Protein AF-A0A2I0QJW6-F1 (afdb_monomer_lite)

pLDDT: mean 78.45, std 12.76, range [48.75, 96.12]

Secondary structure (DSSP, 8-state):
-----SS-S--EEEE---SSPPSEEEEEEEEEE-TT--EEEEEEEEEE--TTSBTTTTBSSSSS--SHHHHHHHHHHTT-B----TT----S-TTGGGT-SS-SSB-SHHHHHHHHHHTT--TT--

Structure (mmCIF, N/CA/C/O backbone):
data_AF-A0A2I0QJW6-F1
#
_entry.id   AF-A0A2I0QJW6-F1
#
loop_
_atom_site.group_PDB
_atom_site.id
_atom_site.type_symbol
_atom_site.label_atom_id
_atom_site.label_alt_id
_atom_site.label_comp_id
_atom_site.label_asym_id
_atom_site.label_entity_id
_atom_site.label_seq_id
_atom_site.pdbx_PDB_ins_code
_atom_site.Cartn_x
_atom_site.Cartn_y
_atom_site.Cartn_z
_atom_site.occupancy
_atom_site.B_iso_or_equiv
_atom_site.auth_seq_id
_atom_site.auth_comp_id
_atom_site.auth_asym_id
_atom_site.auth_atom_id
_atom_site.pdbx_PDB_model_num
ATOM 1 N N . ALA A 1 1 ? -9.344 -5.672 23.273 1.00 67.44 1 ALA A N 1
ATOM 2 C CA . ALA A 1 1 ? -9.758 -4.332 23.727 1.00 67.44 1 ALA A CA 1
ATOM 3 C C . ALA A 1 1 ? -10.236 -4.475 25.160 1.00 67.44 1 ALA A C 1
ATOM 5 O O . ALA A 1 1 ? -10.807 -5.516 25.459 1.00 67.44 1 ALA A O 1
ATOM 6 N N . ASN A 1 2 ? -9.951 -3.501 26.021 1.00 76.50 2 ASN A N 1
ATOM 7 C CA . ASN A 1 2 ? -10.430 -3.478 27.400 1.00 76.50 2 ASN A CA 1
ATOM 8 C C . ASN A 1 2 ? -11.158 -2.153 27.636 1.00 76.50 2 ASN A C 1
ATOM 10 O O . ASN A 1 2 ? -10.738 -1.136 27.080 1.00 76.50 2 ASN A O 1
ATOM 14 N N . ALA A 1 3 ? -12.217 -2.178 28.433 1.00 78.19 3 ALA A N 1
ATOM 15 C CA . ALA A 1 3 ? -12.952 -1.000 28.867 1.00 78.19 3 ALA A CA 1
ATOM 16 C C . ALA A 1 3 ? -13.288 -1.170 30.350 1.00 78.19 3 ALA A C 1
ATOM 18 O O . ALA A 1 3 ? -13.510 -2.287 30.812 1.00 78.19 3 ALA A O 1
ATOM 19 N N . THR A 1 4 ? -13.278 -0.068 31.088 1.00 75.56 4 THR A N 1
ATOM 20 C CA . THR A 1 4 ? -13.603 -0.034 32.515 1.00 75.56 4 THR A CA 1
ATOM 21 C C . THR A 1 4 ? -14.731 0.952 32.722 1.00 75.56 4 THR A C 1
ATOM 23 O O . THR A 1 4 ? -14.626 2.085 32.250 1.00 75.56 4 THR A O 1
ATOM 26 N N . ASP A 1 5 ? -15.752 0.534 33.452 1.00 77.19 5 ASP A N 1
ATOM 27 C CA . ASP A 1 5 ? -16.789 1.411 33.971 1.00 77.19 5 ASP A CA 1
ATOM 28 C C . ASP A 1 5 ? -16.763 1.370 35.508 1.00 77.19 5 ASP A C 1
ATOM 30 O O . ASP A 1 5 ? -16.324 0.392 36.116 1.00 77.19 5 ASP A O 1
ATOM 34 N N . ILE A 1 6 ? -17.129 2.488 36.128 1.00 78.19 6 ILE A N 1
ATOM 35 C CA . ILE A 1 6 ? -17.182 2.670 37.582 1.00 78.19 6 ILE A CA 1
ATOM 36 C C . ILE A 1 6 ? -18.562 2.257 38.118 1.00 78.19 6 ILE A C 1
ATOM 38 O O . ILE A 1 6 ? -18.668 1.899 39.292 1.00 78.19 6 ILE A O 1
ATOM 42 N N . CYS A 1 7 ? -19.599 2.304 37.277 1.00 75.25 7 CYS A N 1
ATOM 43 C CA . CYS A 1 7 ? -20.983 2.050 37.668 1.00 75.25 7 CYS A CA 1
ATOM 44 C C . CYS A 1 7 ? -21.433 0.611 37.368 1.00 75.25 7 CYS A C 1
ATOM 46 O O . CYS A 1 7 ? -22.049 -0.005 38.238 1.00 75.25 7 CYS A O 1
ATOM 48 N N . ASP A 1 8 ? -21.073 0.058 36.207 1.00 71.69 8 ASP A N 1
ATOM 49 C CA . ASP A 1 8 ? -21.489 -1.268 35.755 1.00 71.69 8 ASP A CA 1
ATOM 50 C C . ASP A 1 8 ? -20.322 -2.226 35.494 1.00 71.69 8 ASP A C 1
ATOM 52 O O . ASP A 1 8 ? -19.170 -1.858 35.261 1.00 71.69 8 ASP A O 1
ATOM 56 N N . SER A 1 9 ? -20.648 -3.518 35.524 1.00 70.81 9 SER A N 1
ATOM 57 C CA . SER A 1 9 ? -19.695 -4.599 35.240 1.00 70.81 9 SER A CA 1
ATOM 58 C C . SER A 1 9 ? -19.712 -5.061 33.781 1.00 70.81 9 SER A C 1
ATOM 60 O O . SER A 1 9 ? -18.770 -5.728 33.348 1.00 70.81 9 SER A O 1
ATOM 62 N N . ASN A 1 10 ? -20.745 -4.695 33.015 1.00 74.62 10 ASN A N 1
ATOM 63 C CA . ASN A 1 10 ? -20.902 -5.074 31.616 1.00 74.62 10 ASN A CA 1
ATOM 64 C C . ASN A 1 10 ? -20.716 -3.857 30.710 1.00 74.62 10 ASN A C 1
ATOM 66 O O . ASN A 1 10 ? -21.539 -2.954 30.668 1.00 74.62 10 ASN A O 1
ATOM 70 N N . VAL A 1 11 ? -19.625 -3.867 29.945 1.00 85.31 11 VAL A N 1
ATOM 71 C CA . VAL A 1 11 ? -19.357 -2.873 28.904 1.00 85.31 11 VAL A CA 1
ATOM 72 C C . VAL A 1 11 ? -19.217 -3.598 27.575 1.00 85.31 11 VAL A C 1
ATOM 74 O O . VAL A 1 11 ? -18.372 -4.483 27.417 1.00 85.31 11 VAL A O 1
ATOM 77 N N . SER A 1 12 ? -20.032 -3.213 26.596 1.00 88.19 12 SER A N 1
ATOM 78 C CA . SER A 1 12 ? -19.936 -3.743 25.237 1.00 88.19 12 SER A CA 1
ATOM 79 C C . SER A 1 12 ? -18.890 -2.966 24.448 1.00 88.19 12 SER A C 1
ATOM 81 O O . SER A 1 12 ? -18.929 -1.739 24.408 1.00 88.19 12 SER A O 1
ATOM 83 N N . ILE A 1 13 ? -17.955 -3.665 23.795 1.00 91.19 13 ILE A N 1
ATOM 84 C CA . ILE A 1 13 ? -16.945 -3.040 22.932 1.00 91.19 13 ILE A CA 1
ATOM 85 C C . ILE A 1 13 ? -17.158 -3.487 21.490 1.00 91.19 13 ILE A C 1
ATOM 87 O O . ILE A 1 13 ? -17.048 -4.671 21.167 1.00 91.19 13 ILE A O 1
ATOM 91 N N . THR A 1 14 ? -17.364 -2.524 20.598 1.00 93.69 14 THR A N 1
ATOM 92 C CA . THR A 1 14 ? -17.437 -2.742 19.149 1.00 93.69 14 THR A CA 1
ATOM 93 C C . THR A 1 14 ? -16.292 -2.030 18.433 1.00 93.69 14 THR A C 1
ATOM 95 O O . THR A 1 14 ? -15.676 -1.109 18.970 1.00 93.69 14 THR A O 1
ATOM 98 N N . SER A 1 15 ? -15.940 -2.489 17.227 1.00 93.69 15 SER A N 1
ATOM 99 C CA . SER A 1 15 ? -14.901 -1.844 16.414 1.00 93.69 15 SER A CA 1
ATOM 100 C C . SER A 1 15 ? -15.071 -2.126 14.929 1.00 93.69 15 SER A C 1
ATOM 102 O O . SER A 1 15 ? -15.564 -3.193 14.569 1.00 93.69 15 SER A O 1
ATOM 104 N N . ASN A 1 16 ? -14.549 -1.243 14.079 1.00 93.75 16 ASN A N 1
ATOM 105 C CA . ASN A 1 16 ? -14.421 -1.460 12.631 1.00 93.75 16 ASN A CA 1
ATOM 106 C C . ASN A 1 16 ? -13.133 -2.227 12.248 1.00 93.75 16 ASN A C 1
ATOM 108 O O . ASN A 1 16 ? -12.620 -2.058 11.141 1.00 93.75 16 ASN A O 1
ATOM 112 N N . LYS A 1 17 ? -12.568 -3.032 13.164 1.00 92.62 17 LYS A N 1
ATOM 113 C CA . LYS A 1 17 ? -11.347 -3.807 12.896 1.00 92.62 17 LYS A CA 1
ATOM 114 C C . LYS A 1 17 ? -11.562 -4.767 11.723 1.00 92.62 17 LYS A C 1
ATOM 116 O O . LYS A 1 17 ? -12.622 -5.379 11.600 1.00 92.62 17 LYS A O 1
ATOM 121 N N . LEU A 1 18 ? -10.525 -4.952 10.914 1.00 87.88 18 LEU A N 1
ATOM 122 C CA . LEU A 1 18 ? -10.526 -5.915 9.816 1.00 87.88 18 LEU A CA 1
ATOM 123 C C . LEU A 1 18 ? -9.781 -7.190 10.226 1.00 87.88 18 LEU A C 1
ATOM 125 O O . LEU A 1 18 ? -8.882 -7.148 11.066 1.00 87.88 18 LEU A O 1
ATOM 129 N N . ALA A 1 19 ? -10.154 -8.325 9.629 1.00 86.69 19 ALA A N 1
ATOM 130 C CA . ALA A 1 19 ? -9.408 -9.577 9.785 1.00 86.69 19 ALA A CA 1
ATOM 131 C C . ALA A 1 19 ? -8.042 -9.512 9.078 1.00 86.69 19 ALA A C 1
ATOM 133 O O . ALA A 1 19 ? -7.065 -10.067 9.568 1.00 86.69 19 ALA A O 1
ATOM 134 N N . ILE A 1 20 ? -7.987 -8.803 7.946 1.00 78.50 20 ILE A N 1
ATOM 135 C CA . ILE A 1 20 ? -6.786 -8.537 7.152 1.00 78.50 20 ILE A CA 1
ATOM 136 C C . ILE A 1 20 ? -6.809 -7.054 6.783 1.00 7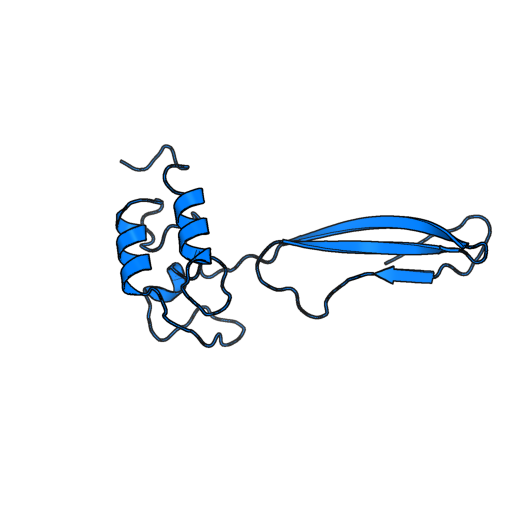8.50 20 ILE A C 1
ATOM 138 O O . ILE A 1 20 ? -7.839 -6.547 6.333 1.00 78.50 20 ILE A O 1
ATOM 142 N N . TYR A 1 21 ? -5.688 -6.364 6.982 1.00 81.06 21 TYR A N 1
ATOM 143 C CA . TYR A 1 21 ? -5.539 -4.959 6.611 1.00 81.06 21 TYR A CA 1
ATOM 144 C C . TYR A 1 21 ? -4.886 -4.849 5.230 1.00 81.06 21 TYR A C 1
ATOM 146 O O . TYR A 1 21 ? -3.860 -5.494 5.009 1.00 81.06 21 TYR A O 1
ATOM 154 N N . PRO A 1 22 ? -5.444 -4.049 4.305 1.00 72.69 22 PRO A N 1
ATOM 155 C CA . PRO A 1 22 ? -4.760 -3.736 3.058 1.00 72.69 22 PRO A CA 1
ATOM 156 C C . PRO A 1 22 ? -3.526 -2.862 3.325 1.00 72.69 22 PRO A C 1
ATOM 158 O O . PRO A 1 22 ? -3.424 -2.214 4.371 1.00 72.69 22 PRO A O 1
ATOM 161 N N . VAL A 1 23 ? -2.610 -2.821 2.355 1.00 72.06 23 VAL A N 1
ATOM 162 C CA . VAL A 1 23 ? -1.456 -1.911 2.368 1.00 72.06 23 VAL A CA 1
ATOM 163 C C . VAL A 1 23 ? -1.928 -0.456 2.485 1.00 72.06 23 VAL A C 1
ATOM 165 O O . VAL A 1 23 ? -2.951 -0.062 1.922 1.00 72.06 23 VAL A O 1
ATOM 168 N N . GLY A 1 24 ? -1.191 0.342 3.258 1.00 71.38 24 GLY A N 1
ATOM 169 C CA . GLY A 1 24 ? -1.551 1.709 3.627 1.00 71.38 24 GLY A CA 1
ATOM 170 C C . GLY A 1 24 ? -1.983 1.840 5.088 1.00 71.38 24 GLY A C 1
ATOM 171 O O . GLY A 1 24 ? -1.702 0.984 5.926 1.00 71.38 24 GLY A O 1
ATOM 172 N N . THR A 1 25 ? -2.635 2.956 5.424 1.00 80.81 25 THR A N 1
ATOM 173 C CA . THR A 1 25 ? -3.078 3.244 6.795 1.00 80.81 25 THR A CA 1
ATOM 174 C C . THR A 1 25 ? -4.579 3.019 6.942 1.00 80.81 25 THR A C 1
ATOM 176 O O . THR A 1 25 ? -5.378 3.705 6.309 1.00 80.81 25 THR A O 1
ATOM 179 N N . THR A 1 26 ? -4.964 2.112 7.836 1.00 91.31 26 THR A N 1
ATOM 180 C CA . THR A 1 26 ? -6.352 1.897 8.259 1.00 91.31 26 THR A CA 1
ATOM 181 C C . THR A 1 26 ? -6.560 2.462 9.662 1.00 91.31 26 THR A C 1
ATOM 183 O O . THR A 1 26 ? -5.840 2.105 10.595 1.00 91.31 26 THR A O 1
ATOM 186 N N . THR A 1 27 ? -7.555 3.333 9.836 1.00 94.62 27 THR A N 1
ATOM 187 C CA . THR A 1 27 ? -7.964 3.819 11.162 1.00 94.62 27 THR A CA 1
ATOM 188 C C . THR A 1 27 ? -8.990 2.864 11.759 1.00 94.62 27 THR A C 1
ATOM 190 O O . THR A 1 27 ? -10.079 2.687 11.210 1.00 94.62 27 THR A O 1
ATOM 193 N N . VAL A 1 28 ? -8.641 2.265 12.894 1.00 96.12 28 VAL A N 1
ATOM 194 C CA . VAL A 1 28 ? -9.522 1.386 13.659 1.00 96.12 28 VAL A CA 1
ATOM 195 C C . VAL A 1 28 ? -10.078 2.166 14.840 1.00 96.12 28 VAL A C 1
ATOM 197 O O . VAL A 1 28 ? -9.323 2.617 15.698 1.00 96.12 28 VAL A O 1
ATOM 200 N N . THR A 1 29 ? -11.392 2.313 14.884 1.00 95.06 29 THR A N 1
ATOM 201 C CA . THR A 1 29 ? -12.149 2.961 15.948 1.00 95.06 29 THR A CA 1
ATOM 202 C C . THR A 1 29 ? -12.814 1.898 16.812 1.00 95.06 29 THR A C 1
ATOM 204 O O . THR A 1 29 ? -13.462 0.984 16.301 1.00 95.06 29 THR A O 1
ATOM 207 N N . PHE A 1 30 ? -12.652 2.031 18.123 1.00 94.19 30 PHE A N 1
ATOM 208 C CA . PHE A 1 30 ? -13.315 1.238 19.148 1.00 94.19 30 PHE A CA 1
ATOM 209 C C . PHE A 1 30 ? -14.364 2.102 19.839 1.00 94.19 30 PHE A C 1
ATOM 211 O O . PHE A 1 30 ? -14.083 3.258 20.156 1.00 94.19 30 PHE A O 1
ATOM 218 N N . ILE A 1 31 ? -15.545 1.540 20.078 1.00 93.31 31 ILE A N 1
ATOM 219 C CA . ILE A 1 31 ? -16.646 2.180 20.800 1.00 93.31 31 ILE A CA 1
ATOM 220 C C . ILE A 1 31 ? -17.015 1.270 21.967 1.00 93.31 31 ILE A C 1
ATOM 222 O O . ILE A 1 31 ? -17.359 0.107 21.752 1.00 93.31 31 ILE A O 1
ATOM 226 N N . ALA A 1 32 ? -16.907 1.799 23.181 1.00 91.69 32 ALA A N 1
ATOM 227 C CA . ALA A 1 32 ? -17.410 1.191 24.403 1.00 91.69 32 ALA A CA 1
ATOM 228 C C . ALA A 1 32 ? -18.796 1.767 24.712 1.00 91.69 32 ALA A C 1
ATOM 230 O O . ALA A 1 32 ? -18.984 2.980 24.594 1.00 91.69 32 ALA A O 1
ATOM 231 N N . THR A 1 33 ? -19.747 0.916 25.087 1.00 90.06 33 THR A N 1
ATOM 232 C CA . THR A 1 33 ? -21.108 1.303 25.476 1.00 90.06 33 THR A CA 1
ATOM 233 C C . THR A 1 33 ? -21.470 0.630 26.794 1.00 90.06 33 THR A C 1
ATOM 235 O O . THR A 1 33 ? -21.298 -0.587 26.907 1.00 90.06 33 THR A O 1
ATOM 238 N N . ASP A 1 34 ? -21.913 1.423 27.772 1.00 88.38 34 ASP A N 1
ATOM 239 C CA . ASP A 1 34 ? -22.424 0.928 29.059 1.00 88.38 34 ASP A CA 1
ATOM 240 C C . ASP A 1 34 ? -23.919 0.562 28.974 1.00 88.38 34 ASP A C 1
ATOM 242 O O . ASP A 1 34 ? -24.576 0.791 27.951 1.00 88.38 34 ASP A O 1
ATOM 246 N N . ASP A 1 35 ? -24.465 -0.011 30.048 1.00 83.12 35 ASP A N 1
ATOM 247 C CA . ASP A 1 35 ? -25.863 -0.460 30.098 1.00 83.12 35 ASP A CA 1
ATOM 248 C C . ASP A 1 35 ? -26.866 0.715 30.135 1.00 83.12 35 ASP A C 1
ATOM 250 O O . ASP A 1 35 ? -28.042 0.554 29.793 1.00 83.12 35 ASP A O 1
ATOM 254 N N . PHE A 1 36 ? -26.397 1.921 30.471 1.00 84.69 36 PHE A N 1
ATOM 255 C CA . PHE A 1 36 ? -27.168 3.167 30.422 1.00 84.69 36 PHE A CA 1
ATOM 256 C C . PHE A 1 36 ? -27.111 3.865 29.051 1.00 84.69 36 PHE A C 1
ATOM 258 O O . PHE A 1 36 ? -27.783 4.879 28.843 1.00 84.69 36 PHE A O 1
ATOM 265 N N . GLY A 1 37 ? -26.357 3.315 28.096 1.00 82.38 37 GLY A N 1
ATOM 266 C CA . GLY A 1 37 ? -26.225 3.823 26.734 1.00 82.38 37 GLY A CA 1
ATOM 267 C C . GLY A 1 37 ? -25.198 4.946 26.556 1.00 82.38 37 GLY A C 1
ATOM 268 O O . GLY A 1 37 ? -25.142 5.539 25.473 1.00 82.38 37 GLY A O 1
ATOM 269 N N . ASN A 1 38 ? -24.371 5.247 27.560 1.00 86.69 38 ASN A N 1
ATOM 270 C CA . ASN A 1 38 ? -23.242 6.157 27.387 1.00 86.69 38 ASN A CA 1
ATOM 271 C C . ASN A 1 38 ? -22.186 5.508 26.498 1.00 86.69 38 ASN A C 1
ATOM 273 O O . ASN A 1 38 ? -21.954 4.300 26.544 1.00 86.69 38 ASN A O 1
ATOM 277 N N . ASN A 1 39 ? -21.518 6.328 25.687 1.00 90.31 39 ASN A N 1
ATOM 278 C CA . ASN A 1 39 ? -20.487 5.865 24.774 1.00 90.31 39 ASN A CA 1
ATOM 279 C C . ASN A 1 39 ? -19.145 6.558 25.016 1.00 90.31 39 ASN A C 1
ATOM 281 O O . ASN A 1 39 ? -19.065 7.746 25.321 1.00 90.31 39 ASN A O 1
ATOM 285 N N . ALA A 1 40 ? -18.073 5.794 24.837 1.00 90.94 40 ALA A N 1
ATOM 286 C CA . ALA A 1 40 ? -16.712 6.302 24.782 1.00 90.94 40 ALA A CA 1
ATOM 287 C C . ALA A 1 40 ? -16.008 5.704 23.563 1.00 90.94 40 ALA A C 1
ATOM 289 O O . ALA A 1 40 ? -16.124 4.508 23.296 1.00 90.94 40 ALA A O 1
ATOM 290 N N . SER A 1 41 ? -15.268 6.523 22.814 1.00 92.56 41 SER A N 1
ATOM 291 C CA . SER A 1 41 ? -14.574 6.076 21.603 1.00 92.56 41 SER A CA 1
ATOM 292 C C . SER A 1 41 ? -13.075 6.336 21.659 1.00 92.56 41 SER A C 1
ATOM 294 O O . SER A 1 41 ? -12.652 7.418 22.065 1.00 92.56 41 SER A O 1
ATOM 296 N N . CYS A 1 42 ? -12.271 5.394 21.167 1.00 94.31 42 CYS A N 1
ATOM 297 C CA . CYS A 1 42 ? -10.844 5.598 20.916 1.00 94.31 42 CYS A CA 1
ATOM 298 C C . CYS A 1 42 ? -10.471 5.096 19.517 1.00 94.31 42 CYS A C 1
ATOM 300 O O . CYS A 1 42 ? -11.135 4.223 18.966 1.00 94.31 42 CYS A O 1
ATOM 302 N N . SER A 1 43 ? -9.427 5.661 18.907 1.00 95.06 43 SER A N 1
ATOM 303 C CA . SER A 1 43 ? -8.969 5.236 17.580 1.00 95.06 43 SER A CA 1
ATOM 304 C C . SER A 1 43 ? -7.475 4.939 17.571 1.00 95.06 43 SER A C 1
ATOM 306 O O . SER A 1 43 ? -6.696 5.626 18.228 1.00 95.06 43 SER A O 1
ATOM 308 N N . THR A 1 44 ? -7.078 3.939 16.788 1.00 94.31 44 THR A N 1
ATOM 309 C CA . THR A 1 44 ? -5.683 3.598 16.497 1.00 94.31 44 THR A CA 1
ATOM 310 C C . THR A 1 44 ? -5.452 3.543 14.991 1.00 94.31 44 THR A C 1
ATOM 312 O O . THR A 1 44 ? -6.380 3.311 14.215 1.00 94.31 44 THR A O 1
ATOM 315 N N . LYS A 1 45 ? -4.210 3.764 14.564 1.00 93.38 45 LYS A N 1
ATOM 316 C CA . LYS A 1 45 ? -3.808 3.678 13.157 1.00 93.38 45 LYS A CA 1
ATOM 317 C C . LYS A 1 45 ? -2.996 2.405 12.947 1.00 93.38 45 LYS A C 1
ATOM 319 O O . LYS A 1 45 ? -1.956 2.233 13.574 1.00 93.38 45 LYS A O 1
ATOM 324 N N . VAL A 1 46 ? -3.460 1.543 12.048 1.00 88.00 46 VAL A N 1
ATOM 325 C CA . VAL A 1 46 ? -2.716 0.380 11.554 1.00 88.00 46 VAL A CA 1
ATOM 326 C C . VAL A 1 46 ? -2.087 0.774 10.227 1.00 88.00 46 VAL A C 1
ATOM 328 O O . VAL A 1 46 ? -2.812 1.057 9.278 1.00 88.00 46 VAL A O 1
ATOM 331 N N . THR A 1 47 ? -0.758 0.814 10.158 1.00 79.94 47 THR A N 1
ATOM 332 C CA . THR A 1 47 ? -0.038 1.066 8.904 1.00 79.94 47 THR A CA 1
ATOM 333 C C . THR A 1 47 ? 0.599 -0.229 8.431 1.00 79.94 47 THR A C 1
ATOM 335 O O . THR A 1 47 ? 1.498 -0.749 9.086 1.00 79.94 47 TH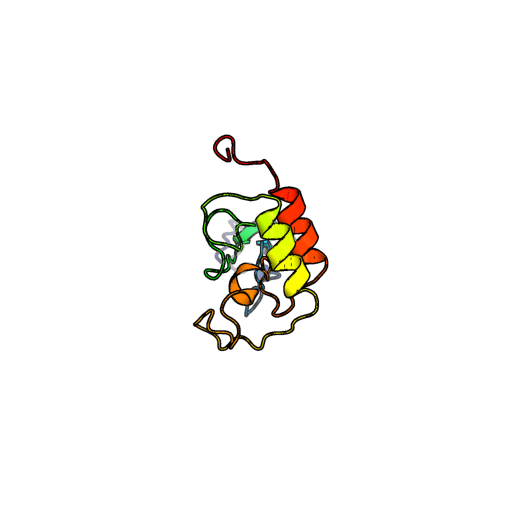R A O 1
ATOM 338 N N . VAL A 1 48 ? 0.133 -0.736 7.293 1.00 75.81 48 VAL A N 1
ATOM 339 C CA . VAL A 1 48 ? 0.739 -1.865 6.589 1.00 75.81 48 VAL A CA 1
ATOM 340 C C . VAL A 1 48 ? 1.640 -1.289 5.505 1.00 75.81 48 VAL A C 1
ATOM 342 O O . VAL A 1 48 ? 1.170 -0.621 4.584 1.00 75.81 48 VAL A O 1
ATOM 345 N N . LEU A 1 49 ? 2.944 -1.504 5.648 1.00 65.44 49 LEU A N 1
ATOM 346 C CA . LEU A 1 49 ? 3.938 -1.132 4.645 1.00 65.44 49 LEU A CA 1
ATOM 347 C C . LEU A 1 49 ? 4.178 -2.325 3.724 1.00 65.44 49 LEU A C 1
ATOM 349 O O . LEU A 1 49 ? 4.239 -3.456 4.206 1.00 65.44 49 LEU A O 1
ATOM 353 N N . CYS A 1 50 ? 4.372 -2.083 2.428 1.00 66.00 50 CYS A N 1
ATOM 354 C CA . CYS A 1 50 ? 4.962 -3.124 1.599 1.00 66.00 50 CYS A CA 1
ATOM 355 C C . CYS A 1 50 ? 6.470 -3.130 1.740 1.00 66.00 50 CYS A C 1
ATOM 357 O O . CYS A 1 50 ? 7.130 -2.100 1.625 1.00 66.00 50 CYS A O 1
ATOM 359 N N . MET A 1 51 ? 7.004 -4.329 1.926 1.00 61.59 51 MET A N 1
ATOM 360 C CA . MET A 1 51 ? 8.434 -4.592 2.017 1.00 61.59 51 MET A CA 1
ATOM 361 C C . MET A 1 51 ? 9.108 -4.710 0.632 1.00 61.59 51 MET A C 1
ATOM 363 O O . MET A 1 51 ? 10.309 -4.937 0.554 1.00 61.59 51 MET A O 1
ATOM 367 N N . CYS A 1 52 ? 8.347 -4.555 -0.459 1.00 60.19 52 CYS A N 1
ATOM 368 C CA . CYS A 1 52 ? 8.809 -4.649 -1.847 1.00 60.19 52 CYS A CA 1
ATOM 369 C C . CYS A 1 52 ? 9.535 -3.406 -2.372 1.00 60.19 52 CYS A C 1
ATOM 371 O O . CYS A 1 52 ? 10.190 -3.488 -3.406 1.00 60.19 52 CYS A O 1
ATOM 373 N N . ILE A 1 53 ? 9.375 -2.261 -1.714 1.00 61.97 53 ILE A N 1
ATOM 374 C CA . ILE A 1 53 ? 9.785 -0.967 -2.257 1.00 61.97 53 ILE A CA 1
ATOM 375 C C . ILE A 1 53 ? 11.180 -0.636 -1.716 1.00 61.97 53 ILE A C 1
ATOM 377 O O . ILE A 1 53 ? 11.380 -0.635 -0.498 1.00 61.97 53 ILE A O 1
ATOM 381 N N . SER A 1 54 ? 12.139 -0.364 -2.606 1.00 59.94 54 SER A N 1
ATOM 382 C CA . SER A 1 54 ? 13.441 0.216 -2.254 1.00 59.94 54 SER A CA 1
ATOM 383 C C . SER A 1 54 ? 13.198 1.505 -1.474 1.00 59.94 54 SER A C 1
ATOM 385 O O . SER A 1 54 ? 12.320 2.289 -1.817 1.00 59.94 54 SER A O 1
ATOM 387 N N . SER A 1 55 ? 13.912 1.720 -0.370 1.00 70.81 55 SER A N 1
ATOM 388 C CA . SER A 1 55 ? 13.845 3.008 0.321 1.00 70.81 55 SER A CA 1
ATOM 389 C C . SER A 1 55 ? 14.676 4.011 -0.476 1.00 70.81 55 SER A C 1
ATOM 391 O O . SER A 1 55 ? 15.883 3.782 -0.575 1.00 70.81 55 SER A O 1
ATOM 393 N N . PRO A 1 56 ? 14.100 5.135 -0.948 1.00 78.38 56 PRO A N 1
ATOM 394 C CA . PRO A 1 56 ? 12.789 5.733 -0.612 1.00 78.38 56 PRO A CA 1
ATOM 395 C C . PRO A 1 56 ? 11.573 5.262 -1.437 1.00 78.38 56 PRO A C 1
ATOM 397 O O . PRO A 1 56 ? 11.685 4.925 -2.604 1.00 78.38 56 PRO A O 1
ATOM 400 N N . ILE A 1 57 ? 10.356 5.384 -0.879 1.00 80.12 57 ILE A N 1
ATOM 401 C CA . ILE A 1 57 ? 9.107 5.123 -1.628 1.00 80.12 57 ILE A CA 1
ATOM 402 C C . ILE A 1 57 ? 9.072 5.963 -2.915 1.00 80.12 57 ILE A C 1
ATOM 404 O O . ILE A 1 57 ? 9.006 7.192 -2.844 1.00 80.12 57 ILE A O 1
ATOM 408 N N . GLY A 1 58 ? 9.039 5.295 -4.069 1.00 81.81 58 GLY A N 1
ATOM 409 C CA . GLY A 1 58 ? 9.130 5.932 -5.385 1.00 81.81 58 GLY A CA 1
ATOM 410 C C . GLY A 1 58 ? 10.396 5.559 -6.161 1.00 81.81 58 GLY A C 1
ATOM 411 O O . GLY A 1 58 ? 10.395 5.715 -7.373 1.00 81.81 58 GLY A O 1
ATOM 412 N N . ASP A 1 59 ? 11.420 5.041 -5.483 1.00 83.44 59 ASP A N 1
ATOM 413 C CA . ASP A 1 59 ? 12.674 4.580 -6.079 1.00 83.44 59 ASP A CA 1
ATOM 414 C C . ASP A 1 59 ? 12.483 3.186 -6.688 1.00 83.44 59 ASP A C 1
ATOM 416 O O . ASP A 1 59 ? 12.512 2.157 -6.005 1.00 83.44 59 ASP A O 1
ATOM 420 N N . THR A 1 60 ? 12.213 3.159 -7.985 1.00 83.56 60 THR A N 1
ATOM 421 C CA . THR A 1 60 ? 11.985 1.933 -8.754 1.00 83.56 60 THR A CA 1
ATOM 422 C C . THR A 1 60 ? 13.274 1.271 -9.223 1.00 83.56 60 THR A C 1
ATOM 424 O O . THR A 1 60 ? 13.252 0.083 -9.553 1.00 83.56 60 THR A O 1
ATOM 427 N N . ASN A 1 61 ? 14.371 2.030 -9.312 1.00 81.31 61 ASN A N 1
ATOM 428 C CA . ASN A 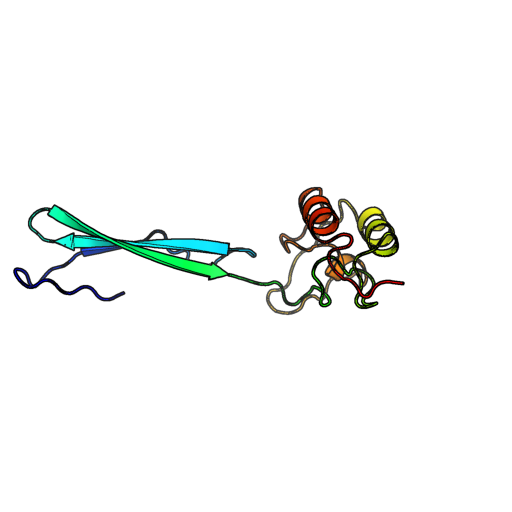1 61 ? 15.642 1.560 -9.858 1.00 81.31 61 ASN A CA 1
ATOM 429 C C . ASN A 1 61 ? 16.655 1.169 -8.758 1.00 81.31 61 ASN A C 1
ATOM 431 O O . ASN A 1 61 ? 17.668 0.536 -9.061 1.00 81.31 61 ASN A O 1
ATOM 435 N N . GLY A 1 62 ? 16.355 1.485 -7.496 1.00 80.81 62 GLY A N 1
ATOM 436 C CA . GLY A 1 62 ? 17.164 1.194 -6.318 1.00 80.81 62 GLY A CA 1
ATOM 437 C C . GLY A 1 62 ? 18.389 2.096 -6.157 1.00 80.81 62 GLY A C 1
ATOM 438 O O . GLY A 1 62 ? 19.319 1.705 -5.447 1.00 80.81 62 GLY A O 1
ATOM 439 N N . ASP A 1 63 ? 18.442 3.252 -6.826 1.00 81.31 63 ASP A N 1
ATOM 440 C CA . ASP A 1 63 ? 19.577 4.183 -6.772 1.00 81.31 63 ASP A CA 1
ATOM 441 C C . ASP A 1 63 ? 19.539 5.114 -5.548 1.00 81.31 63 ASP A C 1
ATOM 443 O O . ASP A 1 63 ? 20.462 5.903 -5.321 1.00 81.31 63 ASP A O 1
ATOM 447 N N . GLY A 1 64 ? 18.522 4.952 -4.700 1.00 81.56 64 GLY A N 1
ATOM 448 C CA . GLY A 1 64 ? 18.328 5.710 -3.476 1.00 81.56 64 GLY A CA 1
ATOM 449 C C . GLY A 1 64 ? 17.662 7.060 -3.708 1.00 81.56 64 GLY A C 1
ATOM 450 O O . GLY A 1 64 ? 17.561 7.822 -2.744 1.00 81.56 64 GLY A O 1
ATOM 451 N N . CYS A 1 65 ? 17.212 7.344 -4.934 1.00 83.88 65 CYS A N 1
ATOM 452 C CA . CYS A 1 65 ? 16.597 8.590 -5.360 1.00 83.88 65 CYS A CA 1
ATOM 453 C C . CYS A 1 65 ? 15.207 8.382 -5.972 1.00 83.88 65 CYS A C 1
ATOM 455 O O . CYS A 1 65 ? 14.846 7.292 -6.382 1.00 83.88 65 CYS A O 1
ATOM 457 N N . VAL A 1 66 ? 14.393 9.448 -5.974 1.00 87.19 66 VAL A N 1
ATOM 458 C CA . VAL A 1 66 ? 13.096 9.473 -6.677 1.00 87.19 66 VAL A CA 1
ATOM 459 C C . VAL A 1 66 ? 13.152 10.530 -7.777 1.00 87.19 66 VAL A C 1
ATOM 461 O O . VAL A 1 66 ? 12.942 11.724 -7.509 1.00 87.19 66 VAL A O 1
ATOM 464 N N . ASP A 1 67 ? 13.466 10.096 -8.997 1.00 87.44 67 ASP A N 1
ATOM 465 C CA . ASP A 1 67 ? 13.780 10.936 -10.154 1.00 87.44 67 ASP A CA 1
ATOM 466 C C . ASP A 1 67 ? 13.084 10.491 -11.467 1.00 87.44 67 ASP A C 1
ATOM 468 O O . ASP A 1 67 ? 12.123 9.720 -11.490 1.00 87.44 67 ASP A O 1
ATOM 472 N N . GLU A 1 68 ? 13.492 11.073 -12.600 1.00 87.62 68 GLU A N 1
ATOM 473 C CA . GLU A 1 68 ? 12.903 10.789 -13.918 1.00 87.62 68 GLU A CA 1
ATOM 474 C C . GLU A 1 68 ? 13.172 9.355 -14.415 1.00 87.62 68 GLU A C 1
ATOM 476 O O . GLU A 1 68 ? 12.375 8.793 -15.178 1.00 87.62 68 GLU A O 1
ATOM 481 N N . LYS A 1 69 ? 14.256 8.720 -13.954 1.00 87.38 69 LYS A N 1
ATOM 482 C CA . LYS A 1 69 ? 14.533 7.310 -14.246 1.00 87.38 69 LYS A CA 1
ATOM 483 C C . LYS A 1 69 ? 13.461 6.425 -13.625 1.00 87.38 69 LYS A C 1
ATOM 485 O O . LYS A 1 69 ? 13.060 5.445 -14.252 1.00 87.38 69 LYS A O 1
ATOM 490 N N . ASP A 1 70 ? 12.915 6.821 -12.478 1.00 87.50 70 ASP A N 1
ATOM 491 C CA . ASP A 1 70 ? 11.837 6.069 -11.848 1.00 87.50 70 ASP 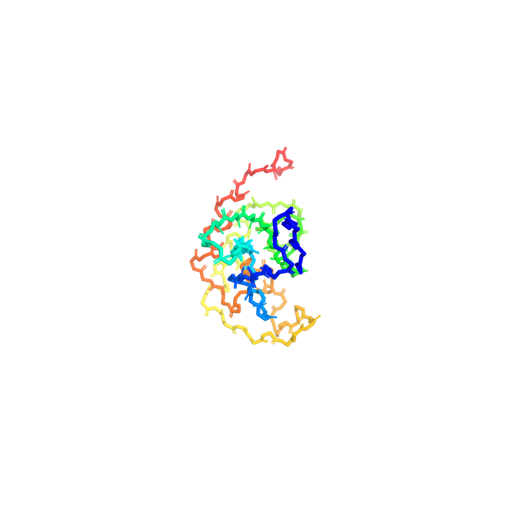A CA 1
ATOM 492 C C . ASP A 1 70 ? 10.526 6.145 -12.606 1.00 87.50 70 ASP A C 1
ATOM 494 O O . ASP A 1 70 ? 9.810 5.154 -12.759 1.00 87.50 70 ASP A O 1
ATOM 498 N N . LEU A 1 71 ? 10.236 7.321 -13.163 1.00 89.12 71 LEU A N 1
ATOM 499 C CA . LEU A 1 71 ? 9.098 7.485 -14.056 1.00 89.12 71 LEU A CA 1
ATOM 500 C C . LEU A 1 71 ? 9.248 6.614 -15.306 1.00 89.12 71 LEU A C 1
ATOM 502 O O . LEU A 1 71 ? 8.264 6.048 -15.784 1.00 89.12 71 LEU A O 1
ATOM 506 N N . THR A 1 72 ? 10.471 6.481 -15.819 1.00 88.81 72 THR A N 1
ATOM 507 C CA . THR A 1 72 ? 10.758 5.652 -16.993 1.00 88.81 72 THR A CA 1
ATOM 508 C C . THR A 1 72 ? 10.439 4.187 -16.709 1.00 88.81 72 THR A C 1
ATOM 510 O O . THR A 1 72 ? 9.690 3.569 -17.470 1.00 88.81 72 THR A O 1
ATOM 513 N N . ILE A 1 73 ? 10.913 3.647 -15.582 1.00 86.38 73 ILE A N 1
ATOM 514 C CA . ILE A 1 73 ? 10.614 2.266 -15.188 1.00 86.38 73 ILE A CA 1
ATOM 515 C C . ILE A 1 73 ? 9.118 2.103 -14.925 1.00 86.38 73 ILE A C 1
ATOM 517 O O . ILE A 1 73 ? 8.505 1.226 -15.534 1.00 86.38 73 ILE A O 1
ATOM 521 N N . LEU A 1 74 ? 8.504 2.987 -14.132 1.00 87.62 74 LEU A N 1
ATOM 522 C CA . LEU A 1 74 ? 7.071 2.947 -13.837 1.00 87.62 74 LEU A CA 1
ATOM 523 C C . LEU A 1 74 ? 6.222 2.934 -15.118 1.00 87.62 74 LEU A C 1
ATOM 525 O O . LEU A 1 74 ? 5.290 2.141 -15.243 1.00 87.62 74 LEU A O 1
ATOM 529 N N . SER A 1 75 ? 6.555 3.790 -16.089 1.00 88.50 75 SER A N 1
ATOM 530 C CA . SER A 1 75 ? 5.846 3.864 -17.371 1.00 88.50 75 SER A CA 1
ATOM 531 C C . SER A 1 75 ? 6.000 2.589 -18.203 1.00 88.50 75 SER A C 1
ATOM 533 O O . SER A 1 75 ? 5.043 2.172 -18.854 1.00 88.50 75 SER A O 1
ATOM 535 N N . SER A 1 76 ? 7.162 1.929 -18.130 1.00 87.50 76 SER A N 1
ATOM 536 C CA . SER A 1 76 ? 7.442 0.690 -18.866 1.00 87.50 76 SER A CA 1
ATOM 537 C C . SER A 1 76 ? 6.627 -0.507 -18.369 1.00 87.50 76 SER A C 1
ATOM 539 O O . SER A 1 76 ? 6.373 -1.437 -19.132 1.00 87.50 76 SER A O 1
ATOM 541 N N . VAL A 1 77 ? 6.187 -0.473 -17.107 1.00 85.06 77 VAL A N 1
ATOM 542 C CA . VAL A 1 77 ? 5.396 -1.541 -16.480 1.00 85.06 77 VAL A CA 1
ATOM 543 C C . VAL A 1 77 ? 3.960 -1.114 -16.162 1.00 85.06 77 VAL A C 1
ATOM 545 O O . VAL A 1 77 ? 3.210 -1.898 -15.578 1.00 85.06 77 VAL A O 1
ATOM 548 N N . TYR A 1 78 ? 3.535 0.088 -16.566 1.00 87.75 78 TYR A N 1
ATOM 549 C CA . TYR A 1 78 ? 2.185 0.596 -16.314 1.00 87.75 78 TYR A CA 1
ATOM 550 C C . TYR A 1 78 ? 1.108 -0.322 -16.912 1.00 87.75 78 TYR A C 1
ATOM 552 O O . TYR A 1 78 ? 1.172 -0.718 -18.074 1.00 87.75 78 TYR A O 1
ATOM 560 N N . GLY A 1 79 ? 0.092 -0.657 -16.115 1.00 84.69 79 GLY A N 1
ATOM 561 C CA . GLY A 1 79 ? -0.967 -1.603 -16.475 1.00 84.69 79 GLY A CA 1
ATOM 562 C C . GLY A 1 79 ? -0.621 -3.070 -16.211 1.00 84.69 79 GLY A C 1
ATOM 563 O O . GLY A 1 79 ? -1.483 -3.936 -16.383 1.00 84.69 79 GLY A O 1
ATOM 564 N N . SER A 1 80 ? 0.599 -3.368 -15.757 1.00 83.25 80 SER A N 1
ATOM 565 C CA . SER A 1 80 ? 0.968 -4.722 -15.348 1.00 83.25 80 SER A CA 1
ATOM 566 C C . SER A 1 80 ? 0.196 -5.140 -14.098 1.00 83.25 80 SER A C 1
ATOM 568 O O . SER A 1 80 ? -0.017 -4.342 -13.184 1.00 83.25 80 SER A O 1
ATOM 570 N N . ARG A 1 81 ? -0.224 -6.408 -14.056 1.00 77.75 81 ARG A N 1
ATOM 571 C CA . ARG A 1 81 ? -0.973 -6.999 -12.942 1.00 77.75 81 ARG A CA 1
ATOM 572 C C . ARG A 1 81 ? -0.222 -8.200 -12.385 1.00 77.75 81 ARG A C 1
ATOM 574 O O . ARG A 1 81 ? 0.176 -9.082 -13.142 1.00 77.75 81 ARG A O 1
ATOM 581 N N . PHE A 1 82 ? -0.092 -8.257 -11.068 1.00 70.75 82 PHE A N 1
ATOM 582 C CA . PHE A 1 82 ? 0.696 -9.246 -10.349 1.00 70.75 82 PHE A CA 1
ATOM 583 C C . PHE A 1 82 ? -0.174 -10.016 -9.359 1.00 70.75 82 PHE A C 1
ATOM 585 O O . PHE A 1 82 ? -1.052 -9.462 -8.700 1.00 70.75 82 PHE A O 1
ATOM 592 N N . VAL A 1 83 ? 0.056 -11.325 -9.286 1.00 59.19 83 VAL A N 1
ATOM 593 C CA . VAL A 1 83 ? -0.530 -12.189 -8.261 1.00 59.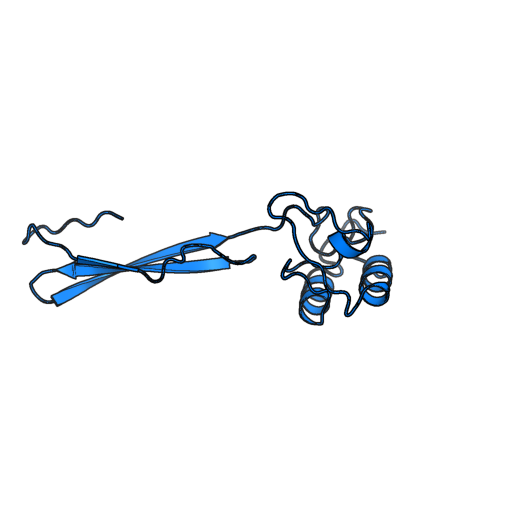19 83 VAL A CA 1
ATOM 594 C C . VAL A 1 83 ? 0.525 -12.341 -7.177 1.00 59.19 83 VAL A C 1
ATOM 596 O O . VAL A 1 83 ? 1.545 -12.989 -7.400 1.00 59.19 83 VAL A O 1
ATOM 599 N N . TRP A 1 84 ? 0.300 -11.717 -6.025 1.00 55.81 84 TRP A N 1
ATOM 600 C CA . TRP A 1 84 ? 1.179 -11.863 -4.870 1.00 55.81 84 TRP A CA 1
ATOM 601 C C . TRP A 1 84 ? 1.016 -13.268 -4.286 1.00 55.81 84 TRP A C 1
ATOM 603 O O . TRP A 1 84 ? -0.094 -13.662 -3.921 1.00 55.81 84 TRP A O 1
ATOM 613 N N . ASN A 1 85 ? 2.106 -14.031 -4.187 1.00 51.25 85 ASN A N 1
ATOM 614 C CA . ASN A 1 85 ? 2.164 -15.105 -3.203 1.00 51.25 85 ASN A CA 1
ATOM 615 C C . ASN A 1 85 ? 2.579 -14.474 -1.864 1.00 51.25 85 ASN A C 1
ATOM 617 O O . ASN A 1 85 ? 3.402 -13.566 -1.813 1.00 51.25 85 ASN A O 1
ATOM 621 N N . ASN A 1 86 ? 1.916 -14.877 -0.789 1.00 48.75 86 ASN A N 1
ATOM 622 C CA . ASN A 1 86 ? 1.686 -14.049 0.399 1.00 48.75 86 ASN A CA 1
ATOM 623 C C . ASN A 1 86 ? 2.921 -13.647 1.242 1.00 48.75 86 ASN A C 1
ATOM 625 O O . ASN A 1 86 ? 2.727 -13.015 2.266 1.00 48.75 86 ASN A O 1
ATOM 629 N N . ASP A 1 87 ? 4.159 -13.965 0.858 1.00 51.12 87 ASP A N 1
ATOM 630 C CA . ASP A 1 87 ? 5.335 -13.693 1.710 1.00 51.12 87 ASP A CA 1
ATOM 631 C C . ASP A 1 87 ? 6.602 -13.268 0.966 1.00 51.12 87 ASP A C 1
ATOM 633 O O . ASP A 1 87 ? 7.633 -13.000 1.582 1.00 51.12 87 ASP A O 1
ATOM 637 N N . THR A 1 88 ? 6.569 -13.170 -0.359 1.00 51.84 88 THR A N 1
ATOM 638 C CA . THR A 1 88 ? 7.750 -12.747 -1.102 1.00 51.84 88 THR A CA 1
ATOM 639 C C . THR A 1 88 ? 7.325 -11.840 -2.223 1.00 51.84 88 THR A C 1
ATOM 641 O O . THR A 1 88 ? 6.437 -12.174 -2.998 1.00 51.84 88 THR A O 1
ATOM 644 N N . CYS A 1 89 ? 7.988 -10.702 -2.354 1.00 55.91 89 CYS A N 1
ATOM 645 C CA . CYS A 1 89 ? 7.790 -9.764 -3.453 1.00 55.91 89 CYS A CA 1
ATOM 646 C C . CYS A 1 89 ? 8.387 -10.319 -4.767 1.00 55.91 89 CYS A C 1
ATOM 648 O O . CYS A 1 89 ? 9.069 -9.621 -5.514 1.00 55.91 89 CYS A O 1
ATOM 650 N N . ASN A 1 90 ? 8.178 -11.615 -5.002 1.00 50.81 90 ASN A N 1
ATOM 651 C CA . ASN A 1 90 ? 8.716 -12.428 -6.072 1.00 50.81 90 ASN A CA 1
ATOM 652 C C . ASN A 1 90 ? 7.672 -12.468 -7.181 1.00 50.81 90 ASN A C 1
ATOM 654 O O . ASN A 1 90 ? 6.889 -13.409 -7.308 1.00 50.81 90 ASN A O 1
ATOM 658 N N . THR A 1 91 ? 7.638 -11.406 -7.974 1.00 51.97 91 THR A N 1
ATOM 659 C CA . THR A 1 91 ? 6.953 -11.424 -9.262 1.00 51.97 91 THR A CA 1
ATOM 660 C C . THR A 1 91 ? 7.913 -11.938 -10.337 1.00 51.97 91 THR A C 1
ATOM 662 O O . THR A 1 91 ? 9.132 -11.867 -10.202 1.00 51.97 91 THR A O 1
ATOM 665 N N . VAL A 1 92 ? 7.362 -12.438 -11.443 1.00 49.12 92 VAL A N 1
ATOM 666 C CA . VAL A 1 92 ? 8.112 -12.876 -12.639 1.00 49.12 92 VAL A CA 1
ATOM 667 C C . VAL A 1 92 ? 8.792 -11.724 -13.410 1.00 49.12 92 VAL A C 1
ATOM 669 O O . VAL A 1 92 ? 9.356 -11.956 -14.474 1.00 49.12 92 VAL A O 1
ATOM 672 N N . SER A 1 93 ? 8.734 -10.485 -12.905 1.00 55.78 93 SER A N 1
ATOM 673 C CA . SER A 1 93 ? 9.355 -9.301 -13.511 1.00 55.78 93 SER A CA 1
ATOM 674 C C . SER A 1 93 ? 10.030 -8.457 -12.430 1.00 55.78 93 SER A C 1
ATOM 676 O O . SER A 1 93 ? 9.374 -7.735 -11.676 1.00 55.78 93 SER A O 1
ATOM 678 N N . GLU A 1 94 ? 11.358 -8.556 -12.365 1.00 59.22 94 GLU A N 1
ATOM 679 C CA . GLU A 1 94 ? 12.204 -7.935 -11.338 1.00 59.22 94 GLU A CA 1
ATOM 680 C C . GLU A 1 94 ? 12.083 -6.407 -11.256 1.00 59.22 94 GLU A C 1
ATOM 682 O O . GLU A 1 94 ? 12.367 -5.848 -10.199 1.00 59.22 94 GLU A O 1
ATOM 687 N N . ASN A 1 95 ? 11.631 -5.740 -12.321 1.00 60.31 95 ASN A N 1
ATOM 688 C CA . ASN A 1 95 ? 11.481 -4.281 -12.364 1.00 60.31 95 ASN A CA 1
ATOM 689 C C . ASN A 1 95 ? 10.110 -3.825 -11.853 1.00 60.31 95 ASN A C 1
ATOM 691 O O . ASN A 1 95 ? 9.967 -2.744 -11.290 1.00 60.31 95 ASN A O 1
ATOM 695 N N . ALA A 1 96 ? 9.082 -4.657 -12.020 1.00 60.72 96 ALA A N 1
ATOM 696 C CA . ALA A 1 96 ? 7.720 -4.259 -11.700 1.00 60.72 96 ALA A CA 1
ATOM 697 C C . ALA A 1 96 ? 7.391 -4.341 -10.203 1.00 60.72 96 ALA A C 1
ATOM 699 O O . ALA A 1 96 ? 6.523 -3.609 -9.734 1.00 60.72 96 ALA A O 1
ATOM 700 N N . ARG A 1 97 ? 8.114 -5.174 -9.435 1.00 66.00 97 ARG A N 1
ATOM 701 C CA . ARG A 1 97 ? 7.977 -5.249 -7.964 1.00 66.00 97 ARG A CA 1
ATOM 702 C C . ARG A 1 97 ? 8.267 -3.918 -7.267 1.00 66.00 97 ARG A C 1
ATOM 704 O O . ARG A 1 97 ? 7.669 -3.647 -6.235 1.00 66.00 97 ARG A O 1
ATOM 711 N N . PHE A 1 98 ? 9.149 -3.102 -7.841 1.00 72.62 98 PHE A N 1
ATOM 712 C CA . PHE A 1 98 ? 9.522 -1.808 -7.276 1.00 72.62 98 PHE A CA 1
ATOM 713 C C . PHE A 1 98 ? 8.603 -0.676 -7.743 1.00 72.62 98 PHE A C 1
ATOM 715 O O . PHE A 1 98 ? 8.693 0.418 -7.211 1.00 72.62 98 PHE A O 1
ATOM 722 N N . SER A 1 99 ? 7.724 -0.927 -8.722 1.00 81.50 99 SER A N 1
ATOM 723 C CA . SER A 1 99 ? 6.826 0.074 -9.320 1.00 81.50 99 SER A CA 1
ATOM 724 C C . SER A 1 99 ? 5.379 0.009 -8.821 1.00 81.50 99 SER A C 1
ATOM 726 O O . SER A 1 99 ? 4.631 0.959 -9.028 1.00 81.50 99 SER A O 1
ATOM 728 N N . ASP A 1 100 ? 4.961 -1.087 -8.183 1.00 80.94 100 ASP A N 1
ATOM 729 C CA . ASP A 1 100 ? 3.673 -1.163 -7.481 1.00 80.94 100 ASP A CA 1
ATOM 730 C C . ASP A 1 100 ? 3.874 -0.663 -6.043 1.00 80.94 100 ASP A C 1
ATOM 732 O O . ASP A 1 100 ? 4.133 -1.445 -5.132 1.00 80.94 100 ASP A O 1
ATOM 736 N N . PHE A 1 101 ? 3.842 0.656 -5.846 1.00 80.81 101 PHE A N 1
ATOM 737 C CA . PHE A 1 101 ? 4.150 1.300 -4.564 1.00 80.81 101 PHE A CA 1
ATOM 738 C C . PHE A 1 101 ? 3.014 1.206 -3.542 1.00 80.81 101 PHE A C 1
ATOM 740 O O . PHE A 1 101 ? 3.230 1.458 -2.354 1.00 80.81 101 PHE A O 1
ATOM 747 N N . ASN A 1 102 ? 1.788 0.937 -3.997 1.00 78.00 102 ASN A N 1
ATOM 748 C CA . ASN A 1 102 ? 0.637 0.722 -3.116 1.00 78.00 102 ASN A CA 1
ATOM 749 C C . ASN A 1 102 ? 0.294 -0.763 -2.923 1.00 78.00 102 ASN A C 1
ATOM 751 O O . ASN A 1 102 ? -0.481 -1.100 -2.029 1.00 78.00 102 ASN A O 1
ATOM 755 N N . CYS A 1 103 ? 0.945 -1.624 -3.701 1.00 77.06 103 CYS A N 1
ATOM 756 C CA . CYS A 1 103 ? 1.079 -3.064 -3.514 1.00 77.06 103 CYS A CA 1
ATOM 757 C C . CYS A 1 103 ? -0.264 -3.774 -3.547 1.00 77.06 103 CYS A C 1
ATOM 759 O O . CYS A 1 103 ? -0.525 -4.724 -2.807 1.00 77.06 103 CYS A O 1
ATOM 761 N N . ASP A 1 104 ? -1.130 -3.290 -4.428 1.00 77.25 104 ASP A N 1
ATOM 762 C CA . ASP A 1 104 ? -2.443 -3.860 -4.674 1.00 77.25 104 ASP A CA 1
ATOM 763 C C . ASP A 1 104 ? -2.436 -4.864 -5.837 1.00 77.25 104 ASP A C 1
ATOM 765 O O . ASP A 1 104 ? -3.480 -5.394 -6.233 1.00 77.25 104 ASP A O 1
ATOM 769 N N . GLY A 1 105 ? -1.245 -5.163 -6.361 1.00 76.56 105 GLY A N 1
ATOM 770 C CA . GLY A 1 105 ? -1.030 -6.103 -7.449 1.00 76.56 105 GLY A CA 1
ATOM 771 C C . GLY A 1 105 ? -1.277 -5.487 -8.809 1.00 76.56 105 GLY A C 1
ATOM 772 O O . GLY A 1 105 ? -1.460 -6.234 -9.773 1.00 76.56 105 GLY A O 1
ATOM 773 N N . LYS A 1 106 ? -1.320 -4.161 -8.924 1.00 81.56 106 LYS A N 1
ATOM 774 C CA . LYS A 1 106 ? -1.423 -3.457 -10.198 1.00 81.56 106 LYS A CA 1
ATOM 775 C C . LYS A 1 106 ? -0.496 -2.261 -10.179 1.00 81.56 106 LYS A C 1
ATOM 777 O O . LYS A 1 106 ? -0.579 -1.436 -9.290 1.00 81.56 106 LYS A O 1
ATOM 782 N N . VAL A 1 107 ? 0.289 -2.112 -11.238 1.00 85.75 107 VAL A N 1
ATOM 783 C CA . VAL A 1 107 ? 0.925 -0.822 -11.503 1.00 85.75 107 VAL A CA 1
ATOM 784 C C . VAL A 1 107 ? -0.094 0.051 -12.224 1.00 85.75 107 VAL A C 1
ATOM 786 O O . VAL A 1 107 ? -0.410 -0.195 -13.392 1.00 85.75 107 VAL A O 1
ATOM 789 N N . ASP A 1 108 ? -0.639 1.053 -11.541 1.00 89.06 108 ASP A N 1
ATOM 790 C CA . ASP A 1 108 ? -1.649 1.951 -12.095 1.00 89.06 108 ASP A CA 1
ATOM 791 C C . ASP A 1 108 ? -1.466 3.424 -11.693 1.00 89.06 108 ASP A C 1
ATOM 793 O O . ASP A 1 108 ? -0.413 3.878 -11.240 1.00 89.06 108 ASP A O 1
ATOM 797 N N . LYS A 1 109 ? -2.492 4.244 -11.947 1.00 92.69 109 LYS A N 1
ATOM 798 C CA . LYS A 1 109 ? -2.463 5.686 -11.676 1.00 92.69 109 LYS A CA 1
ATOM 799 C C . LYS A 1 109 ? -2.150 6.000 -10.208 1.00 92.69 109 LYS A C 1
ATOM 801 O O . LYS A 1 109 ? -1.630 7.079 -9.927 1.00 92.69 109 LYS A O 1
ATOM 806 N N . ARG A 1 110 ? -2.483 5.113 -9.269 1.00 87.81 110 ARG A N 1
ATOM 807 C CA . ARG A 1 110 ? -2.197 5.307 -7.842 1.00 87.81 110 ARG A CA 1
ATOM 808 C C . ARG A 1 110 ? -0.702 5.253 -7.565 1.00 87.81 110 ARG A C 1
ATOM 810 O O . ARG A 1 110 ? -0.224 6.086 -6.797 1.00 87.81 110 ARG A O 1
ATOM 817 N N . ASP A 1 111 ? 0.034 4.399 -8.264 1.00 87.56 111 ASP A N 1
ATOM 818 C CA . ASP A 1 111 ? 1.494 4.338 -8.179 1.00 87.56 111 ASP A CA 1
ATOM 819 C C . ASP A 1 111 ? 2.135 5.587 -8.770 1.00 87.56 111 ASP A C 1
ATOM 821 O O . ASP A 1 111 ? 3.006 6.192 -8.150 1.00 87.56 111 ASP A O 1
ATOM 825 N N . LEU A 1 112 ? 1.609 6.076 -9.896 1.00 90.06 112 LEU A N 1
ATOM 826 C CA . LEU A 1 112 ? 2.040 7.356 -10.462 1.00 90.06 112 LEU A CA 1
ATOM 827 C C . LEU A 1 112 ? 1.811 8.524 -9.491 1.00 90.06 112 LEU A C 1
ATOM 829 O O . LEU A 1 112 ? 2.662 9.400 -9.357 1.00 90.06 112 LEU A O 1
ATOM 833 N N . VAL A 1 113 ? 0.682 8.544 -8.778 1.00 90.00 113 VAL A N 1
ATOM 834 C CA . VAL A 1 113 ? 0.409 9.567 -7.755 1.00 90.00 113 VAL A CA 1
ATOM 835 C C . VAL A 1 113 ? 1.396 9.467 -6.590 1.00 90.00 113 VAL A C 1
ATOM 837 O O . VAL A 1 113 ? 1.794 10.500 -6.048 1.00 90.00 113 VAL A O 1
ATOM 840 N N . ILE A 1 114 ? 1.793 8.259 -6.189 1.00 86.62 114 ILE A N 1
ATOM 841 C CA . ILE A 1 114 ? 2.786 8.050 -5.128 1.00 86.62 114 ILE A CA 1
ATOM 842 C C . ILE A 1 114 ? 4.169 8.511 -5.589 1.00 86.62 114 ILE A C 1
ATOM 844 O O . ILE A 1 114 ? 4.811 9.270 -4.862 1.00 86.62 114 ILE A O 1
ATOM 848 N N . LEU A 1 115 ? 4.586 8.141 -6.802 1.00 87.31 115 LEU A N 1
ATOM 849 C CA . LEU A 1 115 ? 5.843 8.590 -7.395 1.00 87.31 115 LEU A CA 1
ATOM 850 C C . LEU A 1 115 ? 5.914 10.120 -7.422 1.00 87.31 115 LEU A C 1
ATOM 852 O O . LEU A 1 115 ? 6.823 10.720 -6.855 1.00 87.31 115 LEU A O 1
ATOM 856 N N . MET A 1 116 ? 4.890 10.768 -7.981 1.00 87.12 116 MET A N 1
ATOM 857 C CA . MET A 1 116 ? 4.836 12.228 -8.114 1.00 87.12 116 MET A CA 1
ATOM 858 C C . MET A 1 116 ? 4.809 12.956 -6.762 1.00 87.12 116 MET A C 1
ATOM 860 O O . MET A 1 116 ? 5.302 14.074 -6.649 1.00 87.12 116 MET A O 1
ATOM 864 N N . LYS A 1 117 ? 4.261 12.335 -5.708 1.00 86.94 117 LYS A N 1
ATOM 865 C CA . LYS A 1 117 ? 4.288 12.886 -4.341 1.00 86.94 117 LYS A CA 1
ATOM 866 C C . LYS A 1 117 ? 5.661 12.811 -3.677 1.00 86.94 117 LYS A C 1
ATOM 868 O O . LYS A 1 117 ? 5.877 13.536 -2.700 1.00 86.94 117 LYS A O 1
ATOM 873 N N . ASN A 1 118 ? 6.525 11.907 -4.124 1.00 83.19 118 ASN A N 1
ATOM 874 C CA . ASN A 1 118 ? 7.867 11.707 -3.578 1.00 83.19 118 ASN A CA 1
ATOM 875 C C . ASN A 1 118 ? 8.969 12.274 -4.485 1.00 83.19 118 ASN A C 1
ATOM 877 O O . ASN A 1 118 ? 10.080 12.501 -4.011 1.00 83.19 118 ASN A O 1
ATOM 881 N N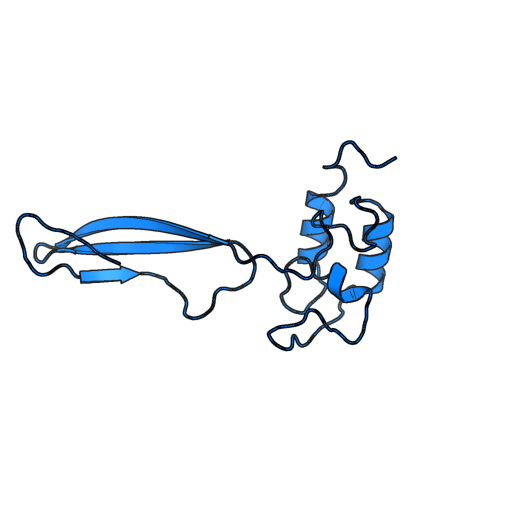 . PHE A 1 119 ? 8.626 12.614 -5.730 1.00 79.38 119 PHE A N 1
ATOM 882 C CA . PHE A 1 119 ? 9.479 13.309 -6.688 1.00 79.38 119 PHE A CA 1
ATOM 883 C C . PHE A 1 119 ? 10.109 14.558 -6.046 1.00 79.38 119 PHE A C 1
ATOM 885 O O . PHE A 1 119 ? 9.403 15.462 -5.589 1.00 79.38 119 PHE A O 1
ATOM 892 N N . ARG A 1 120 ? 11.449 14.594 -5.982 1.00 64.31 120 ARG A N 1
ATOM 893 C CA . ARG A 1 120 ? 12.270 15.673 -5.381 1.00 64.31 120 ARG A CA 1
ATOM 894 C C . ARG A 1 120 ? 12.132 15.912 -3.869 1.00 64.31 120 ARG A C 1
ATOM 896 O O . ARG A 1 120 ? 12.591 16.945 -3.382 1.00 64.31 120 ARG A O 1
ATOM 903 N N . LYS A 1 121 ? 11.559 14.989 -3.086 1.00 61.66 121 LYS A N 1
ATOM 904 C CA . LYS A 1 121 ? 11.582 15.102 -1.609 1.00 61.66 121 LYS A CA 1
ATOM 905 C C . LYS A 1 121 ? 12.938 14.788 -0.973 1.00 61.66 121 LYS A C 1
ATOM 907 O O . LYS A 1 121 ? 13.093 14.991 0.229 1.00 61.66 121 LYS A O 1
ATOM 912 N N . GLN A 1 122 ? 13.912 14.321 -1.747 1.00 57.62 122 GLN A N 1
ATOM 913 C CA . GLN A 1 122 ? 15.254 14.045 -1.254 1.00 57.62 122 GLN A CA 1
ATOM 914 C C . GLN A 1 122 ? 16.261 15.061 -1.781 1.00 57.62 122 GLN A C 1
ATOM 916 O O . GLN A 1 122 ? 16.529 15.149 -2.975 1.00 57.62 122 GLN A O 1
ATOM 921 N N . SER A 1 123 ? 16.856 15.800 -0.851 1.00 53.84 123 SER A N 1
ATOM 922 C CA . SER A 1 123 ? 17.869 16.840 -1.060 1.00 53.84 123 SER A CA 1
ATOM 923 C C . SER A 1 123 ? 19.235 16.316 -1.547 1.00 53.84 123 SER A C 1
ATOM 925 O O . SER A 1 123 ? 20.223 17.035 -1.426 1.00 53.84 123 SER A O 1
ATOM 927 N N . ILE A 1 124 ? 19.320 15.058 -1.999 1.00 57.72 124 ILE A N 1
ATOM 928 C CA . ILE A 1 124 ? 20.578 14.309 -2.202 1.00 57.72 124 ILE A CA 1
ATOM 929 C C . ILE A 1 124 ? 20.736 13.825 -3.659 1.00 57.72 124 ILE A C 1
ATOM 931 O O . ILE A 1 124 ? 21.824 13.427 -4.064 1.00 57.72 124 ILE A O 1
ATOM 935 N N . CYS A 1 125 ? 19.690 13.917 -4.478 1.00 62.31 125 CYS A N 1
ATOM 936 C CA . CYS A 1 125 ? 19.721 13.439 -5.859 1.00 62.31 125 CYS A CA 1
ATOM 937 C C . CYS A 1 125 ? 20.396 14.477 -6.765 1.00 62.31 125 CYS A C 1
ATOM 939 O O . CYS A 1 125 ? 19.885 15.590 -6.905 1.00 62.31 125 CYS A O 1
ATOM 941 N N . SER A 1 126 ? 21.575 14.124 -7.294 1.00 61.44 126 SER A N 1
ATOM 942 C CA . SER A 1 126 ? 22.389 14.944 -8.210 1.00 61.44 126 SER A CA 1
ATOM 943 C C . SER A 1 126 ? 22.093 14.622 -9.667 1.00 61.44 126 SER A C 1
ATOM 945 O O . SER A 1 126 ? 21.953 13.417 -9.970 1.00 61.44 126 SER A O 1
#

Foldseek 3Di:
DDDDDPPDPDKDKDKPDDPDDAAAKDKIKIWIADPVGDIDIDIDIDHHFDPLAQPPQCPLPNPNALEVVSVVLLVVCAFQFADDDPPDLDGPDSRVSHQPRSPPRHSYVVSVVRSVVRYPPDPPDD

Radius of gyration: 20.71 Å; chains: 1; bounding box: 50×32×56 Å

Sequence (126 aa):
ANATDICDSNVSITSNKLAIYPVGTTTVTFIATDDFGNNASCSTKVTVLCMCISSPIGDTNGDGCVDEKDLTILSSVYGSRFVWNNDTCNTVSENARFSDFNCDGKVDKRDLVILMKNFRKQSICS